Protein AF-A0A6G3XWJ7-F1 (afdb_monomer_lite)

Sequence (60 aa):
VADLAPPVPAAVTRLAQGLFDEESGTVTDPLAPDREAAPTAHPAVAGAAVATAPEGAGSA

Structure (mmCIF, N/CA/C/O backbone):
data_AF-A0A6G3XWJ7-F1
#
_entry.id   AF-A0A6G3XWJ7-F1
#
loop_
_atom_site.group_PDB
_atom_site.id
_atom_site.type_symbol
_atom_site.label_atom_id
_atom_site.label_alt_id
_atom_site.label_comp_id
_atom_site.label_asym_id
_atom_site.label_entity_id
_atom_site.label_seq_id
_atom_site.pdbx_PDB_ins_code
_atom_site.Cartn_x
_atom_site.Cartn_y
_atom_site.Cartn_z
_atom_site.occupancy
_atom_site.B_iso_or_equiv
_atom_site.auth_seq_id
_atom_site.auth_comp_id
_atom_site.auth_asym_id
_atom_site.auth_atom_id
_atom_site.pdbx_PDB_model_num
ATOM 1 N N . VAL A 1 1 ? -25.088 -17.490 -2.703 1.00 65.19 1 VAL A N 1
ATOM 2 C CA . VAL A 1 1 ? -24.190 -16.380 -2.304 1.00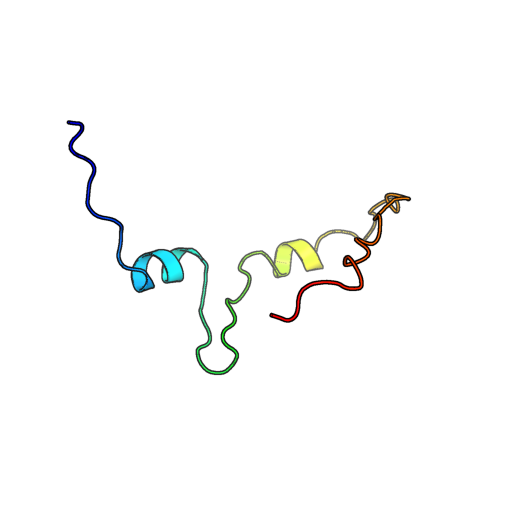 65.19 1 VAL A CA 1
ATOM 3 C C . VAL A 1 1 ? -22.776 -16.936 -2.298 1.00 65.19 1 VAL A C 1
ATOM 5 O O . VAL A 1 1 ? -22.622 -18.057 -1.834 1.00 65.19 1 VAL A O 1
ATOM 8 N N . ALA A 1 2 ? -21.803 -16.244 -2.896 1.00 80.25 2 ALA A N 1
ATOM 9 C CA . ALA A 1 2 ? -20.408 -16.689 -2.893 1.00 80.25 2 ALA A CA 1
ATOM 10 C C . ALA A 1 2 ? -19.765 -16.350 -1.542 1.00 80.25 2 ALA A C 1
ATOM 12 O O . ALA A 1 2 ? -19.903 -15.221 -1.074 1.00 80.25 2 ALA A O 1
ATOM 13 N N . ASP A 1 3 ? -19.111 -17.332 -0.923 1.00 79.88 3 ASP A N 1
ATOM 14 C CA . ASP A 1 3 ? -18.418 -17.174 0.356 1.00 79.88 3 ASP A CA 1
ATOM 15 C C . ASP A 1 3 ? -17.039 -16.551 0.101 1.00 79.88 3 ASP A C 1
ATOM 17 O O . ASP A 1 3 ? -16.078 -17.235 -0.253 1.00 79.88 3 ASP A O 1
ATOM 21 N N . LEU A 1 4 ? -16.981 -15.219 0.149 1.00 77.50 4 LEU A N 1
ATOM 22 C CA . LEU A 1 4 ? -15.737 -14.465 0.033 1.00 77.50 4 LEU A CA 1
ATOM 23 C C . LEU A 1 4 ? -15.192 -14.193 1.430 1.00 77.50 4 LEU A C 1
ATOM 25 O O . LEU A 1 4 ? -15.924 -13.750 2.316 1.00 77.50 4 LEU A O 1
ATOM 29 N N . ALA A 1 5 ? -13.890 -14.418 1.598 1.00 84.00 5 ALA A N 1
ATOM 30 C CA . ALA A 1 5 ? -13.210 -14.113 2.843 1.00 84.00 5 ALA A CA 1
ATOM 31 C C . ALA A 1 5 ? -13.416 -12.634 3.234 1.00 84.00 5 ALA A C 1
ATOM 33 O O . ALA A 1 5 ? -13.437 -11.762 2.356 1.00 84.00 5 ALA A O 1
ATOM 34 N N . PRO A 1 6 ? -13.528 -12.333 4.540 1.00 81.62 6 PRO A N 1
ATOM 35 C CA . PRO A 1 6 ? -13.567 -10.959 5.019 1.00 81.62 6 PRO A CA 1
ATOM 36 C C . PRO A 1 6 ? -12.357 -10.147 4.521 1.00 81.62 6 PRO A C 1
ATOM 38 O O . PRO A 1 6 ? -11.263 -10.707 4.395 1.00 81.62 6 PRO A O 1
ATOM 41 N N . PRO A 1 7 ? -12.511 -8.832 4.267 1.00 80.75 7 PRO A N 1
ATOM 42 C CA . PRO A 1 7 ? -11.407 -7.986 3.829 1.00 80.75 7 PRO A CA 1
ATOM 43 C C . PRO A 1 7 ? -10.252 -8.018 4.832 1.00 80.75 7 PRO A C 1
ATOM 45 O O . PRO A 1 7 ? -10.463 -7.939 6.044 1.00 80.75 7 PRO A O 1
ATOM 48 N N . VAL A 1 8 ? -9.026 -8.107 4.321 1.00 85.81 8 VAL A N 1
ATOM 49 C CA . VAL A 1 8 ? -7.811 -8.080 5.145 1.00 85.81 8 VAL A CA 1
ATOM 50 C C . VAL A 1 8 ? -7.742 -6.749 5.915 1.00 85.81 8 VAL A C 1
ATOM 52 O O . VAL A 1 8 ? -8.055 -5.706 5.331 1.00 85.81 8 VAL A O 1
ATOM 55 N N . PRO A 1 9 ? -7.333 -6.735 7.201 1.00 85.06 9 PRO A N 1
ATOM 56 C CA . PRO A 1 9 ? -7.240 -5.498 7.972 1.00 85.06 9 PRO A CA 1
ATOM 57 C C . PRO A 1 9 ? -6.340 -4.456 7.301 1.00 85.06 9 PRO A C 1
ATOM 59 O O . PRO A 1 9 ? -5.277 -4.790 6.778 1.00 85.06 9 PRO A O 1
ATOM 62 N N . ALA A 1 10 ? -6.727 -3.179 7.373 1.00 79.56 10 ALA A N 1
ATOM 63 C CA . ALA A 1 10 ? -6.043 -2.086 6.674 1.00 79.56 10 ALA A CA 1
ATOM 64 C C . ALA A 1 10 ? -4.535 -2.014 6.974 1.00 79.56 10 ALA A C 1
ATOM 66 O O . ALA A 1 10 ? -3.743 -1.752 6.073 1.00 79.56 10 ALA A O 1
ATOM 67 N N . ALA A 1 11 ? -4.130 -2.306 8.214 1.00 77.25 11 ALA A N 1
ATOM 68 C CA . ALA A 1 11 ? -2.723 -2.341 8.610 1.00 77.25 11 ALA A CA 1
ATOM 69 C C . ALA A 1 11 ? -1.919 -3.436 7.881 1.00 77.25 11 ALA A C 1
ATOM 71 O O . ALA A 1 11 ? -0.761 -3.221 7.535 1.00 77.25 11 ALA A O 1
ATOM 72 N N . VAL A 1 12 ? -2.536 -4.589 7.598 1.00 77.25 12 VAL A N 1
ATOM 73 C CA . VAL A 1 12 ? -1.891 -5.704 6.885 1.00 77.25 12 VAL A CA 1
ATOM 74 C C . VAL A 1 12 ? -1.722 -5.365 5.409 1.00 77.25 12 VAL A C 1
ATOM 76 O O . VAL A 1 12 ? -0.642 -5.544 4.853 1.00 77.25 12 VAL A O 1
ATOM 79 N N . THR A 1 13 ? -2.759 -4.805 4.784 1.00 74.06 13 THR A N 1
ATOM 80 C CA . THR A 1 13 ? -2.667 -4.326 3.398 1.00 74.06 13 THR A CA 1
ATOM 81 C C . THR A 1 13 ? -1.643 -3.197 3.271 1.00 74.06 13 THR A C 1
ATOM 83 O O . THR A 1 13 ? -0.896 -3.162 2.299 1.00 74.06 13 THR A O 1
ATOM 86 N N . ARG A 1 14 ? -1.551 -2.313 4.274 1.00 81.00 14 ARG A N 1
ATOM 87 C CA . ARG A 1 14 ? -0.568 -1.222 4.325 1.00 81.00 14 ARG A CA 1
ATOM 88 C C . ARG A 1 14 ? 0.874 -1.727 4.376 1.00 81.00 14 ARG A C 1
ATOM 90 O O . ARG A 1 14 ? 1.714 -1.175 3.680 1.00 81.00 14 ARG A O 1
ATOM 97 N N . LEU A 1 15 ? 1.159 -2.800 5.115 1.00 79.56 15 LEU A N 1
ATOM 98 C CA . LEU A 1 15 ? 2.504 -3.392 5.150 1.00 79.56 15 LEU A CA 1
ATOM 99 C C . LEU A 1 15 ? 2.966 -3.918 3.785 1.00 79.56 15 LEU A C 1
ATOM 101 O O . LEU A 1 15 ? 4.146 -3.826 3.462 1.00 79.56 15 LEU A O 1
ATOM 105 N N . ALA A 1 16 ? 2.050 -4.429 2.960 1.00 82.06 16 ALA A N 1
ATOM 106 C CA . ALA A 1 16 ? 2.381 -4.883 1.610 1.00 82.06 16 ALA A CA 1
ATOM 107 C C . ALA A 1 16 ? 2.730 -3.730 0.645 1.00 82.06 16 ALA A C 1
ATOM 109 O O . ALA A 1 16 ? 3.273 -3.988 -0.427 1.00 82.06 16 ALA A O 1
ATOM 110 N N . GLN A 1 17 ? 2.422 -2.476 1.005 1.00 83.06 17 GLN A N 1
ATOM 111 C CA . GLN A 1 17 ? 2.711 -1.292 0.186 1.00 83.06 17 GLN A CA 1
ATOM 112 C C . GLN A 1 17 ? 4.119 -0.725 0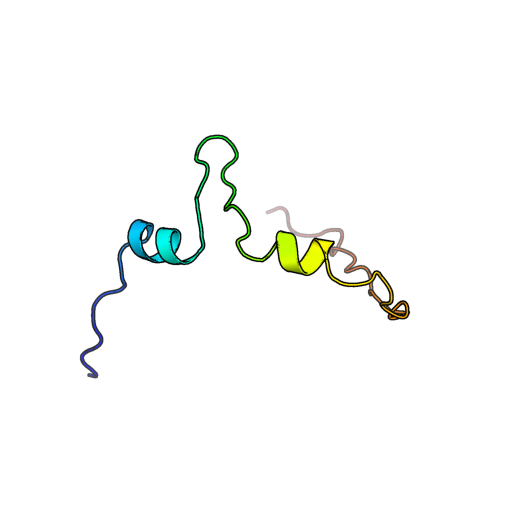.425 1.00 83.06 17 GLN A C 1
ATOM 114 O O . GLN A 1 17 ? 4.607 0.020 -0.421 1.00 83.06 17 GLN A O 1
ATOM 119 N N . GLY A 1 18 ? 4.772 -1.079 1.539 1.00 84.19 18 GLY A N 1
ATOM 120 C CA . GLY A 1 18 ? 6.090 -0.569 1.927 1.00 84.19 18 GLY A CA 1
ATOM 121 C C . GLY A 1 18 ? 6.124 -0.041 3.363 1.00 84.19 18 GLY A C 1
ATOM 122 O O . GLY A 1 18 ? 5.142 -0.131 4.103 1.00 84.19 18 GLY A O 1
ATOM 123 N N . 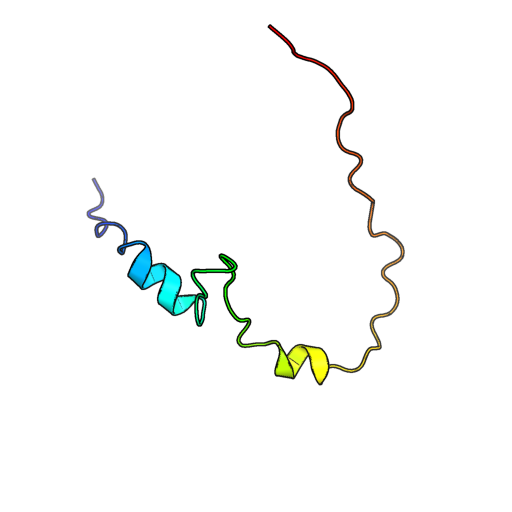LEU A 1 19 ? 7.271 0.511 3.772 1.00 87.69 19 LEU A N 1
ATOM 124 C CA . LEU A 1 19 ? 7.425 1.132 5.091 1.00 87.69 19 LEU A CA 1
ATOM 125 C C . LEU A 1 19 ? 6.555 2.393 5.163 1.00 87.69 19 LEU A C 1
ATOM 127 O O . LEU A 1 19 ? 6.754 3.319 4.381 1.00 87.69 19 LEU A O 1
ATOM 131 N N . PHE A 1 20 ? 5.604 2.433 6.091 1.00 87.69 20 PHE A N 1
ATOM 132 C CA . PHE A 1 20 ? 4.757 3.601 6.321 1.00 87.69 20 PHE A CA 1
ATOM 133 C C . PHE A 1 20 ? 5.356 4.484 7.412 1.00 87.69 20 PHE A C 1
ATOM 135 O O . PHE A 1 20 ? 5.713 3.980 8.475 1.00 87.69 20 PHE A O 1
ATOM 142 N N . ASP A 1 21 ? 5.432 5.784 7.150 1.00 90.00 21 ASP A N 1
ATOM 143 C CA . ASP A 1 21 ? 5.804 6.799 8.125 1.00 90.00 21 ASP A CA 1
ATOM 144 C C . ASP A 1 21 ? 4.552 7.531 8.626 1.00 90.00 21 ASP A C 1
ATOM 146 O O . ASP A 1 21 ? 3.810 8.139 7.852 1.00 90.00 21 ASP A O 1
ATOM 150 N N . GLU A 1 22 ? 4.303 7.456 9.932 1.00 90.88 22 GLU A N 1
ATOM 151 C CA . GLU A 1 22 ? 3.073 7.972 10.540 1.00 90.88 22 GLU A CA 1
ATOM 152 C C . GLU A 1 22 ? 3.078 9.500 10.691 1.00 90.88 22 GLU A C 1
ATOM 154 O O . GLU A 1 22 ? 2.010 10.109 10.677 1.00 90.88 22 GLU A O 1
ATOM 159 N N . GLU A 1 23 ? 4.257 10.122 10.800 1.00 93.81 23 GLU A N 1
ATOM 160 C CA . GLU A 1 23 ? 4.400 11.574 10.960 1.00 93.81 23 GLU A CA 1
ATOM 161 C C . GLU A 1 23 ? 4.113 12.319 9.649 1.00 93.81 23 GLU A C 1
ATOM 163 O O . GLU A 1 23 ? 3.330 13.270 9.630 1.00 93.81 23 GLU A O 1
ATOM 168 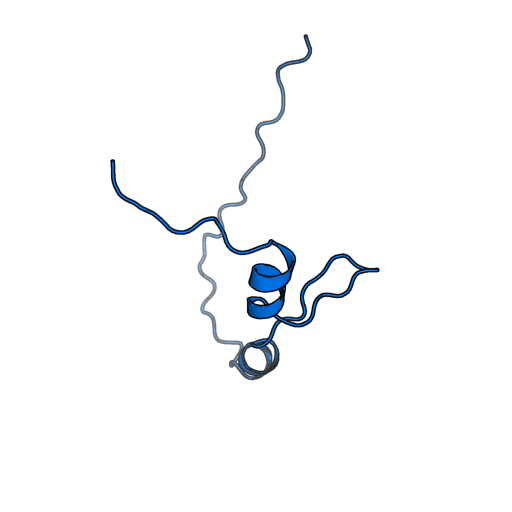N N . SER A 1 24 ? 4.697 11.868 8.536 1.00 89.56 24 SER A N 1
ATOM 169 C CA . SER A 1 24 ? 4.442 12.439 7.208 1.00 89.56 24 SER A CA 1
ATOM 170 C C . SER A 1 24 ? 3.181 11.886 6.540 1.00 89.56 24 SER A C 1
ATOM 172 O O . SER A 1 24 ? 2.676 12.483 5.588 1.00 89.56 24 SER A O 1
ATOM 174 N N . GLY A 1 25 ? 2.674 10.737 7.002 1.00 88.50 25 GLY A N 1
ATOM 175 C CA . GLY A 1 25 ? 1.567 10.025 6.367 1.00 88.50 25 GLY A CA 1
ATOM 176 C C . GLY A 1 25 ? 1.929 9.432 5.002 1.00 88.50 25 GLY A C 1
ATOM 177 O O . GLY A 1 25 ? 1.038 9.222 4.174 1.00 88.50 25 GLY A O 1
ATOM 178 N N . THR A 1 26 ? 3.215 9.171 4.744 1.00 88.06 26 THR A N 1
ATOM 179 C CA . THR A 1 26 ? 3.716 8.676 3.452 1.00 88.06 26 THR A CA 1
ATOM 180 C C . THR A 1 26 ? 4.215 7.232 3.528 1.00 88.06 26 THR A C 1
ATOM 182 O O . THR A 1 26 ? 4.602 6.733 4.582 1.00 88.06 26 THR A O 1
ATOM 185 N N . VAL A 1 27 ? 4.177 6.525 2.394 1.00 88.81 27 VAL A N 1
ATOM 186 C CA . VAL A 1 27 ? 4.772 5.189 2.245 1.00 88.81 27 VAL A CA 1
ATOM 187 C C . VAL A 1 27 ? 6.090 5.334 1.495 1.00 88.81 27 VAL A C 1
ATOM 189 O O . VAL A 1 27 ? 6.139 5.967 0.442 1.00 88.81 27 VAL A O 1
ATOM 192 N N . THR A 1 28 ? 7.148 4.727 2.024 1.00 88.31 28 THR A N 1
ATOM 193 C CA . THR A 1 28 ? 8.454 4.669 1.370 1.00 88.31 28 THR A CA 1
ATOM 194 C C . THR A 1 28 ? 8.365 3.789 0.135 1.00 88.31 28 THR A C 1
ATOM 196 O O . THR A 1 28 ? 7.901 2.650 0.195 1.00 88.31 28 THR A O 1
ATOM 199 N N . ASP A 1 29 ? 8.848 4.317 -0.978 1.00 86.12 29 ASP A N 1
ATOM 200 C CA . ASP A 1 29 ? 8.787 3.665 -2.272 1.00 86.12 29 ASP A CA 1
ATOM 201 C C . ASP A 1 29 ? 9.885 2.598 -2.437 1.00 86.12 29 ASP A C 1
ATOM 203 O O . ASP A 1 29 ? 11.070 2.942 -2.496 1.00 86.12 29 ASP A O 1
ATOM 207 N N . PRO A 1 30 ? 9.527 1.308 -2.562 1.00 82.62 30 PRO A N 1
ATOM 208 C CA . PRO A 1 30 ? 10.509 0.235 -2.686 1.00 82.62 30 PRO A CA 1
ATOM 209 C C . PRO A 1 30 ? 11.270 0.249 -4.022 1.00 82.62 30 PRO A C 1
ATOM 211 O O . PRO A 1 30 ? 12.330 -0.362 -4.107 1.00 82.62 30 PRO A O 1
ATOM 214 N N . LEU A 1 31 ? 10.760 0.938 -5.053 1.00 87.12 31 LEU A N 1
ATOM 215 C CA . LEU A 1 31 ? 11.363 1.008 -6.392 1.00 87.12 31 LEU A CA 1
ATOM 216 C C . LEU A 1 31 ? 12.075 2.346 -6.657 1.00 87.12 31 LEU A C 1
ATOM 218 O O . LEU A 1 31 ? 12.461 2.632 -7.793 1.00 87.12 31 LEU A O 1
ATOM 222 N N . ALA A 1 32 ? 12.252 3.184 -5.628 1.00 8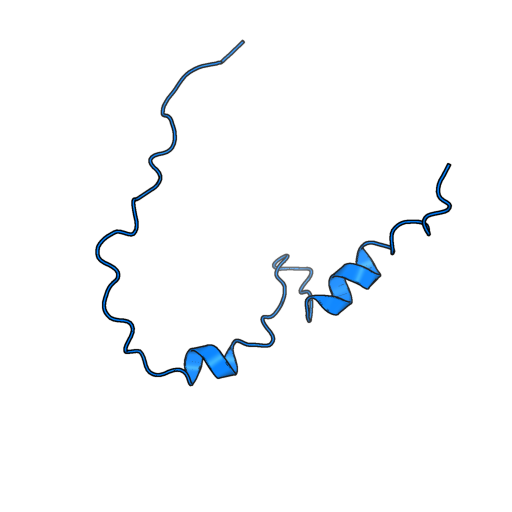8.56 32 ALA A N 1
ATOM 223 C CA . ALA A 1 32 ? 12.998 4.436 -5.750 1.00 88.56 32 ALA A CA 1
ATOM 224 C C . ALA A 1 32 ? 14.412 4.243 -6.339 1.00 88.56 32 ALA A C 1
ATOM 226 O O . ALA A 1 32 ? 14.738 4.971 -7.280 1.00 88.56 32 ALA A O 1
ATOM 227 N N . PRO A 1 33 ? 15.215 3.241 -5.911 1.00 88.56 33 PRO A N 1
ATOM 228 C CA . PRO A 1 33 ? 16.544 3.023 -6.483 1.00 88.56 33 PRO A CA 1
ATOM 229 C C . PRO A 1 33 ? 16.512 2.732 -7.986 1.00 88.56 33 PRO A C 1
ATOM 231 O O . PRO A 1 33 ? 17.334 3.258 -8.731 1.00 88.56 33 PRO A O 1
ATOM 234 N N . ASP A 1 34 ? 15.543 1.939 -8.446 1.00 88.00 34 ASP A N 1
ATOM 235 C CA . ASP A 1 34 ? 15.431 1.566 -9.857 1.00 88.00 34 ASP A CA 1
ATOM 236 C C . ASP A 1 34 ? 15.055 2.765 -10.733 1.00 88.00 34 ASP A C 1
ATOM 238 O O . ASP A 1 34 ? 15.537 2.885 -11.857 1.00 88.00 34 ASP A O 1
ATOM 242 N N . ARG A 1 35 ? 14.223 3.684 -10.223 1.00 87.00 35 ARG A N 1
ATOM 243 C CA . ARG A 1 35 ? 13.871 4.915 -10.949 1.00 87.00 35 ARG A CA 1
ATOM 244 C C . ARG A 1 35 ? 15.000 5.931 -10.979 1.00 87.00 35 ARG A C 1
ATOM 246 O O . ARG A 1 35 ? 15.146 6.606 -11.989 1.00 87.00 35 ARG A O 1
ATOM 253 N N . GLU A 1 36 ? 15.795 6.033 -9.917 1.00 89.38 36 GLU A N 1
ATOM 254 C CA . GLU A 1 36 ? 16.993 6.880 -9.941 1.00 89.38 36 GLU A CA 1
ATOM 255 C C . GLU A 1 36 ? 18.096 6.298 -10.829 1.00 89.38 36 GLU A C 1
ATOM 257 O O . GLU A 1 36 ? 18.824 7.041 -11.486 1.00 89.38 36 GLU A O 1
ATOM 262 N N . ALA A 1 37 ? 18.200 4.970 -10.889 1.00 86.81 37 ALA A N 1
ATOM 263 C CA . ALA A 1 37 ? 19.124 4.278 -11.777 1.00 86.81 37 ALA A CA 1
ATOM 264 C C . ALA A 1 37 ? 18.654 4.268 -13.243 1.00 86.81 37 ALA A C 1
ATOM 266 O O . ALA A 1 37 ? 19.470 4.058 -14.146 1.00 86.81 37 ALA A O 1
ATOM 267 N N . ALA A 1 38 ? 17.358 4.479 -13.501 1.00 84.81 38 ALA A N 1
ATOM 268 C CA . ALA A 1 38 ? 16.821 4.527 -14.851 1.00 84.81 38 ALA A CA 1
ATOM 269 C C . ALA A 1 38 ? 17.401 5.736 -15.614 1.00 84.81 38 ALA A C 1
ATOM 271 O O . ALA A 1 38 ? 17.330 6.872 -15.138 1.00 84.81 38 ALA A O 1
ATOM 272 N N . PRO A 1 39 ? 17.965 5.536 -16.820 1.00 78.38 39 PRO A N 1
ATOM 273 C CA . PRO A 1 39 ? 18.484 6.638 -17.617 1.00 78.38 39 PRO A CA 1
ATOM 274 C C . PRO 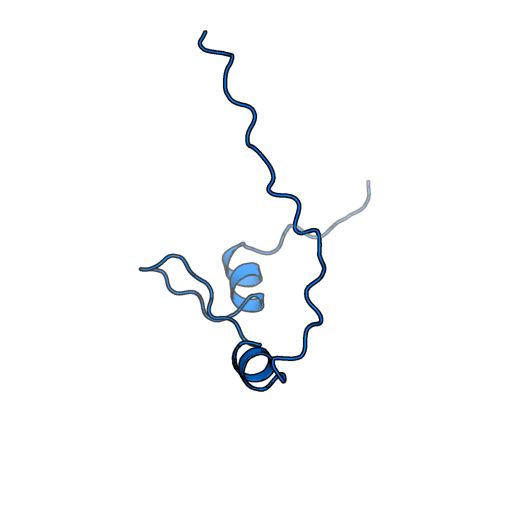A 1 39 ? 17.356 7.616 -17.971 1.00 78.38 39 PRO A C 1
ATOM 276 O O . PRO A 1 39 ? 16.284 7.207 -18.411 1.00 78.38 39 PRO A O 1
ATOM 279 N N . THR A 1 40 ? 17.620 8.921 -17.857 1.00 67.62 40 THR A N 1
ATOM 280 C CA . THR A 1 40 ? 16.658 10.029 -18.054 1.00 67.62 40 THR A CA 1
ATOM 281 C C . THR A 1 40 ? 16.103 10.170 -19.479 1.00 67.62 40 THR A C 1
ATOM 283 O O . THR A 1 40 ? 15.384 11.124 -19.779 1.00 67.62 40 THR A O 1
ATOM 286 N N . ALA A 1 41 ? 16.408 9.233 -20.377 1.00 64.25 41 ALA A N 1
ATOM 287 C CA . ALA A 1 41 ? 15.951 9.227 -21.757 1.00 64.25 41 ALA A CA 1
ATOM 288 C C . ALA A 1 41 ? 14.487 8.765 -21.859 1.00 64.25 41 ALA A C 1
ATOM 290 O O . ALA A 1 41 ? 14.174 7.741 -22.462 1.00 64.25 41 ALA A O 1
ATOM 291 N N . HIS A 1 42 ? 13.573 9.558 -21.308 1.00 61.00 42 HIS A N 1
ATOM 292 C CA . HIS A 1 42 ? 12.200 9.584 -21.783 1.00 61.00 42 HIS A CA 1
ATOM 293 C C . HIS A 1 42 ? 12.141 10.616 -22.916 1.00 61.00 42 HIS A C 1
ATOM 295 O O . HIS A 1 42 ? 12.366 11.800 -22.647 1.00 61.00 42 HIS A O 1
ATOM 301 N N . PRO A 1 43 ? 11.863 10.239 -24.183 1.00 58.72 43 PRO A N 1
ATOM 302 C CA . PRO A 1 43 ? 11.448 11.246 -25.147 1.00 58.72 43 PRO A CA 1
ATOM 303 C C . PRO A 1 43 ? 10.223 11.921 -24.539 1.00 58.72 43 PRO A C 1
ATOM 305 O O . PRO A 1 43 ? 9.291 11.231 -24.121 1.00 58.72 43 PRO A O 1
ATOM 308 N N . ALA A 1 44 ? 10.266 13.247 -24.411 1.00 58.28 44 ALA A N 1
ATOM 309 C CA . ALA A 1 44 ? 9.140 14.016 -23.919 1.00 58.28 44 ALA A CA 1
ATOM 310 C C . ALA A 1 44 ? 7.893 13.555 -24.679 1.00 58.28 44 ALA A C 1
ATOM 312 O O . ALA A 1 44 ? 7.774 13.780 -25.885 1.00 58.28 44 ALA A O 1
ATOM 313 N N . VAL A 1 45 ? 6.981 12.869 -23.990 1.00 59.28 45 VAL A N 1
ATOM 314 C CA . VAL A 1 45 ? 5.621 12.695 -24.481 1.00 59.28 45 VAL A CA 1
ATOM 315 C C . VAL A 1 45 ? 5.035 14.098 -24.491 1.00 59.28 45 VAL A C 1
ATOM 317 O O . VAL A 1 45 ? 4.575 14.618 -23.476 1.00 59.28 45 VAL A O 1
ATOM 320 N N . ALA A 1 46 ? 5.170 14.761 -25.638 1.00 56.03 46 ALA A N 1
ATOM 321 C CA . ALA A 1 46 ? 4.506 16.008 -25.945 1.00 56.03 46 ALA A CA 1
ATOM 322 C C . ALA A 1 46 ? 3.001 15.755 -25.808 1.00 56.03 46 ALA A C 1
ATOM 324 O O . ALA A 1 46 ? 2.382 15.173 -26.694 1.00 56.03 46 ALA A O 1
ATOM 325 N N . GLY A 1 47 ? 2.442 16.110 -24.652 1.00 56.41 47 GLY A N 1
ATOM 326 C CA . GLY A 1 47 ? 1.032 15.878 -24.354 1.00 56.41 47 GLY A CA 1
ATOM 327 C C . GLY A 1 47 ? 0.738 15.352 -22.953 1.00 56.41 47 GLY A C 1
ATOM 328 O O . GLY A 1 47 ? -0.185 14.560 -22.799 1.00 56.41 47 GLY A O 1
ATOM 329 N N . ALA A 1 48 ? 1.449 15.795 -21.913 1.00 57.69 48 ALA A N 1
ATOM 330 C CA . ALA A 1 48 ? 0.826 15.829 -20.592 1.00 57.69 48 ALA A CA 1
ATOM 331 C C . ALA A 1 48 ? -0.249 16.926 -20.636 1.00 57.69 48 ALA A C 1
ATOM 333 O O . ALA A 1 48 ? 0.034 18.102 -20.407 1.00 57.69 48 ALA A O 1
ATOM 334 N N . ALA A 1 49 ? -1.467 16.561 -21.043 1.00 61.88 49 ALA A N 1
ATOM 335 C CA . ALA A 1 49 ? -2.612 17.447 -20.942 1.00 61.88 49 ALA A CA 1
ATOM 336 C C . ALA A 1 49 ? -2.793 17.799 -19.461 1.00 61.88 49 ALA A C 1
ATOM 338 O O . ALA A 1 49 ? -3.136 16.942 -18.646 1.00 61.88 49 ALA A O 1
ATOM 339 N N . VAL A 1 50 ? -2.510 19.055 -19.115 1.00 57.06 50 VAL A N 1
ATOM 340 C CA . VAL A 1 50 ? -2.887 19.646 -17.832 1.00 57.06 50 VAL A CA 1
ATOM 341 C C . VAL A 1 50 ? -4.389 19.442 -17.677 1.00 57.06 50 VAL A C 1
ATOM 343 O O . VAL A 1 50 ? -5.177 19.983 -18.451 1.00 57.06 50 VAL A O 1
ATOM 346 N N . ALA A 1 51 ? -4.786 18.637 -16.694 1.00 63.56 51 ALA A N 1
ATOM 347 C CA . ALA A 1 51 ? -6.169 18.578 -16.262 1.00 63.56 51 ALA A CA 1
ATOM 348 C C . ALA A 1 51 ? -6.506 19.932 -15.625 1.00 63.56 51 ALA A C 1
ATOM 350 O O . ALA A 1 51 ? -6.155 20.199 -14.477 1.00 63.56 51 ALA A O 1
ATOM 351 N N . THR A 1 52 ? -7.141 20.817 -16.388 1.00 63.06 52 THR A N 1
ATOM 352 C CA . THR A 1 52 ? -7.764 22.018 -15.835 1.00 63.06 52 THR A CA 1
ATOM 353 C C . THR A 1 52 ? -8.917 21.568 -14.944 1.00 63.06 52 THR A C 1
ATOM 355 O O . THR A 1 52 ? -9.856 20.930 -15.426 1.00 63.06 52 THR A O 1
ATOM 358 N N . ALA A 1 53 ? -8.839 21.862 -13.646 1.00 67.81 53 ALA A N 1
ATOM 359 C CA . ALA A 1 53 ? -9.965 21.686 -12.736 1.00 67.81 53 ALA A CA 1
ATOM 360 C C . ALA A 1 53 ? -11.172 22.493 -13.256 1.00 67.81 53 ALA A C 1
ATOM 362 O O . ALA A 1 53 ? -10.967 23.604 -13.752 1.00 67.81 53 ALA A O 1
ATOM 363 N N . PRO A 1 54 ? -12.417 21.987 -13.170 1.00 60.44 54 PRO A N 1
ATOM 364 C CA . PRO A 1 54 ? -13.572 22.816 -13.475 1.00 60.44 54 PRO A CA 1
ATOM 365 C C . PRO A 1 54 ? -13.672 23.926 -12.423 1.00 60.44 54 PRO A C 1
ATOM 367 O O . PRO A 1 54 ? -13.911 23.679 -11.241 1.00 60.44 54 PRO A O 1
ATOM 370 N N . GLU A 1 55 ? -13.456 25.157 -12.869 1.00 60.50 55 GLU A N 1
ATOM 371 C CA . GLU A 1 55 ? -13.665 26.357 -12.075 1.00 60.50 55 GLU A CA 1
ATOM 372 C C . GLU A 1 55 ? -15.169 26.652 -12.009 1.00 60.50 55 GLU A C 1
ATOM 374 O O . GLU A 1 55 ? -15.792 27.022 -13.000 1.00 60.50 55 GLU A O 1
ATOM 379 N N . GLY A 1 56 ? -15.739 26.460 -10.816 1.00 59.28 56 GLY A N 1
ATOM 380 C CA . GLY A 1 56 ? -17.044 26.984 -10.414 1.00 59.28 56 GLY A CA 1
ATOM 381 C C . GLY A 1 56 ? -18.260 26.100 -10.717 1.00 59.28 56 GLY A C 1
ATOM 382 O O . GLY A 1 56 ? -18.601 25.867 -11.869 1.00 59.28 56 GLY A O 1
ATOM 383 N N . ALA A 1 57 ? -18.973 25.692 -9.661 1.00 52.00 57 ALA A N 1
ATOM 384 C CA . ALA A 1 57 ? -20.401 25.982 -9.440 1.00 52.00 57 ALA A CA 1
ATOM 385 C C . ALA A 1 57 ? -21.018 24.953 -8.479 1.00 52.00 57 ALA A C 1
ATOM 387 O O . ALA A 1 57 ? -21.112 23.771 -8.800 1.00 52.00 57 ALA A O 1
ATOM 388 N N . GLY A 1 58 ? -21.489 25.423 -7.321 1.00 49.47 58 GLY A N 1
ATOM 389 C CA . GLY A 1 58 ? -22.361 24.629 -6.454 1.00 49.47 58 GLY A CA 1
ATOM 390 C C . GLY A 1 58 ? -22.192 24.873 -4.961 1.00 49.47 58 GLY A C 1
ATOM 391 O O . GLY A 1 58 ? -21.963 23.928 -4.219 1.00 49.47 58 GLY A O 1
ATOM 392 N N . SER A 1 59 ? -22.300 26.126 -4.518 1.00 51.03 59 SER A N 1
ATOM 393 C CA . SER A 1 59 ? -22.761 26.404 -3.157 1.00 51.03 59 SER A CA 1
ATOM 394 C C . SER A 1 59 ? -24.284 26.252 -3.151 1.00 51.03 59 SER A C 1
ATOM 396 O O . SER A 1 59 ? -24.932 26.954 -3.932 1.00 51.03 59 SER A O 1
ATOM 398 N N . ALA A 1 60 ? -24.813 25.332 -2.338 1.00 53.31 60 ALA A N 1
ATOM 399 C CA . ALA A 1 60 ? -26.112 25.366 -1.642 1.00 53.31 60 ALA A CA 1
ATOM 400 C C . ALA A 1 60 ? -26.360 24.024 -0.938 1.00 53.31 60 ALA A C 1
ATOM 402 O O . ALA A 1 60 ? -26.370 22.988 -1.640 1.00 53.31 60 ALA A O 1
#

Organism: NCBI:txid2706086

Secondary structure (DSSP, 8-state):
---PPPPPPHHHHHHTT-PEETTTTEE--TTHHHHHHS-S-----S--------------

Foldseek 3Di:
DDDDDDDDDPVVVLVVQADADPVVRDHDHPCVVVVVVDPPPDPPPPDPPPPDDPPDDDDD

Radius of gyration: 20.11 Å; chains: 1; bounding box: 45×44×37 Å

pLDDT: mean 75.29, std 13.06, range [49.47, 93.81]